Protein AF-A0AAW4NAE8-F1 (afdb_monomer_lite)

Foldseek 3Di:
DCCVPPNPDPVNVVVVVVVVVVVVVVVVVVVVVPPPDDPDDDDDDPPPPVPPFQKDAFDWDADPVRDIDTDHIDGPVVVVVVVVVVVVVVPDDDD

Sequence (95 aa):
NWMCEKGYSVLRAKKEIRQAQEAARREKAEASASSTGMMFVPMEPPTIDLPMEDLLYGINITFPNGTLVSVKKGCAKSVMALMKLYEKEDAVCLD

Secondary structure (DSSP, 8-state):
-HHHHT---HHHHHHHHHHHHHHHHHHHHHHHHS-TT-SS--PPPP--------EEEEEEEE-TTS-EEEEEEEEHHHHHHHHHHHHTGGG----

Radius of gyration: 24.75 Å; chains: 1; bounding box: 59×42×60 Å

Structure (mmCIF, N/CA/C/O backbone):
data_AF-A0AAW4NAE8-F1
#
_entry.id   AF-A0AAW4NAE8-F1
#
loop_
_atom_site.group_PDB
_atom_site.id
_atom_site.type_symbol
_atom_site.label_atom_id
_atom_site.label_alt_id
_atom_site.label_comp_id
_atom_site.label_asym_id
_atom_site.label_entity_id
_atom_site.label_seq_id
_atom_site.pdbx_PDB_ins_code
_atom_site.Cartn_x
_atom_site.Cartn_y
_atom_site.Cartn_z
_atom_site.occupancy
_atom_site.B_iso_or_equiv
_atom_site.auth_seq_id
_atom_site.auth_comp_id
_atom_site.auth_asym_id
_atom_site.auth_atom_id
_atom_site.pdbx_PDB_model_num
ATOM 1 N N . ASN A 1 1 ? -1.606 -33.191 -14.491 1.00 57.84 1 ASN A N 1
ATOM 2 C CA . ASN A 1 1 ? -1.449 -32.432 -13.221 1.00 57.84 1 ASN A CA 1
ATOM 3 C C . ASN A 1 1 ? -1.437 -30.954 -13.593 1.00 57.84 1 ASN A C 1
ATOM 5 O O . ASN A 1 1 ? -0.399 -30.442 -13.986 1.00 57.84 1 ASN A O 1
ATOM 9 N N . TRP A 1 2 ? -2.597 -30.287 -13.579 1.00 63.34 2 TRP A N 1
ATOM 10 C CA . TRP A 1 2 ? -2.799 -29.016 -14.296 1.00 63.34 2 TRP A CA 1
ATOM 11 C C . TRP A 1 2 ? -1.873 -27.878 -13.835 1.00 63.34 2 TRP A C 1
ATOM 13 O O . TRP A 1 2 ? -1.361 -27.139 -14.668 1.00 63.34 2 TRP A O 1
ATOM 23 N N . MET A 1 3 ? -1.553 -27.779 -12.540 1.00 58.88 3 MET A N 1
ATOM 24 C CA . MET A 1 3 ? -0.608 -26.767 -12.045 1.00 58.88 3 MET A CA 1
ATOM 25 C C . MET A 1 3 ? 0.833 -26.993 -12.520 1.00 58.88 3 MET A C 1
ATOM 27 O O . MET A 1 3 ? 1.552 -26.025 -12.731 1.00 58.88 3 MET A O 1
ATOM 31 N N . CYS A 1 4 ? 1.263 -28.239 -12.726 1.00 58.31 4 CYS A N 1
ATOM 32 C CA . CYS A 1 4 ? 2.599 -28.523 -13.261 1.00 58.31 4 CYS A CA 1
ATOM 33 C C . CYS A 1 4 ? 2.698 -28.297 -14.780 1.00 58.31 4 CYS A C 1
ATOM 35 O O . CYS A 1 4 ? 3.787 -28.019 -15.284 1.00 58.31 4 CYS A O 1
ATOM 37 N N . GLU A 1 5 ? 1.567 -28.417 -15.477 1.00 61.06 5 GLU A N 1
ATOM 38 C CA . GLU A 1 5 ? 1.455 -28.574 -16.936 1.00 61.06 5 GLU A CA 1
ATOM 39 C C . GLU A 1 5 ? 0.913 -27.311 -17.634 1.00 61.06 5 GLU A C 1
ATOM 41 O O . GLU A 1 5 ? 1.204 -27.064 -18.803 1.00 61.06 5 GLU A O 1
ATOM 46 N N . LYS A 1 6 ? 0.135 -26.497 -16.908 1.00 65.62 6 LYS A N 1
ATOM 47 C CA . LYS A 1 6 ? -0.517 -25.256 -17.367 1.00 65.62 6 LYS A CA 1
ATOM 48 C C . LYS A 1 6 ? -0.435 -24.098 -16.363 1.00 65.62 6 LYS A C 1
ATOM 50 O O . LYS A 1 6 ? -0.679 -22.960 -16.746 1.00 65.62 6 LYS A O 1
ATOM 55 N N . GLY A 1 7 ? -0.097 -24.359 -15.099 1.00 65.69 7 GLY A N 1
ATOM 56 C CA . GLY A 1 7 ? 0.041 -23.324 -14.075 1.00 65.69 7 GLY A CA 1
ATOM 57 C C . GLY A 1 7 ? 1.435 -22.696 -14.063 1.00 65.69 7 GLY A C 1
ATOM 58 O O . GLY A 1 7 ? 2.443 -23.389 -13.912 1.00 65.69 7 GLY A O 1
ATOM 59 N N . TYR A 1 8 ? 1.510 -21.367 -14.144 1.00 67.19 8 TYR A N 1
ATOM 60 C CA . TYR A 1 8 ? 2.722 -20.650 -13.752 1.00 67.19 8 TYR A CA 1
ATOM 61 C C . TYR A 1 8 ? 2.867 -20.743 -12.231 1.00 67.19 8 TYR A C 1
ATOM 63 O O . TYR A 1 8 ? 2.233 -20.010 -11.476 1.00 67.19 8 TYR A O 1
ATOM 71 N N . SER A 1 9 ? 3.683 -21.688 -11.760 1.00 78.25 9 SER A N 1
ATOM 72 C CA . SER A 1 9 ? 4.050 -21.749 -10.345 1.00 78.25 9 SER A CA 1
ATOM 73 C C . SER A 1 9 ? 4.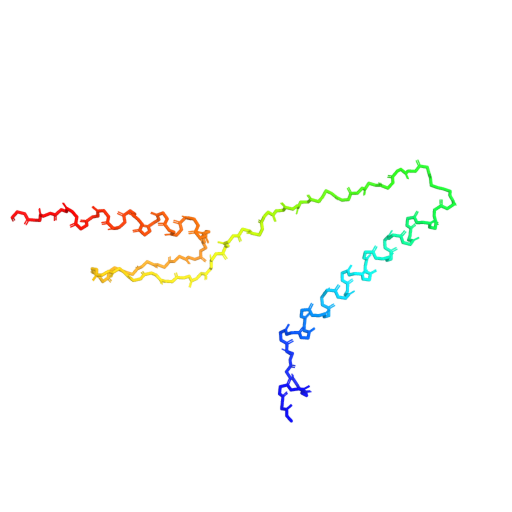806 -20.477 -9.967 1.00 78.25 9 SER A C 1
ATOM 75 O O . SER A 1 9 ? 5.791 -20.128 -10.620 1.00 78.25 9 SER A O 1
ATOM 77 N N . VAL A 1 10 ? 4.396 -19.820 -8.878 1.00 79.44 10 VAL A N 1
ATOM 78 C CA . VAL A 1 10 ? 5.079 -18.638 -8.318 1.00 79.44 10 VAL A CA 1
ATOM 79 C C . VAL A 1 10 ? 6.573 -18.906 -8.119 1.00 79.44 10 VAL A C 1
ATOM 81 O O . VAL A 1 10 ? 7.403 -18.040 -8.381 1.00 79.44 10 VAL A O 1
ATOM 84 N N . LEU A 1 11 ? 6.929 -20.126 -7.705 1.00 81.12 11 LEU A N 1
ATOM 85 C CA . LEU A 1 11 ? 8.319 -20.537 -7.529 1.00 81.12 11 LEU A CA 1
ATOM 86 C C . LEU A 1 11 ? 9.086 -20.539 -8.859 1.00 81.12 11 LEU A C 1
ATOM 88 O O . LEU A 1 11 ? 10.226 -20.079 -8.913 1.00 81.12 11 LEU A O 1
ATOM 92 N N . ARG A 1 12 ? 8.458 -21.033 -9.933 1.00 81.12 12 ARG A N 1
ATOM 93 C CA . ARG A 1 12 ? 9.057 -21.087 -11.272 1.00 81.12 12 ARG A CA 1
ATOM 94 C C . ARG A 1 12 ? 9.204 -19.679 -11.856 1.00 81.12 12 ARG A C 1
ATOM 96 O O . ARG A 1 12 ? 10.304 -19.328 -12.263 1.00 81.12 12 ARG A O 1
ATOM 103 N N . ALA A 1 13 ? 8.165 -18.849 -11.758 1.00 83.44 13 ALA A N 1
ATOM 104 C CA . ALA A 1 13 ? 8.208 -17.453 -12.199 1.00 83.44 13 ALA A CA 1
ATOM 105 C C . ALA A 1 13 ? 9.299 -16.647 -11.466 1.00 83.44 13 ALA A C 1
ATOM 107 O O . ALA A 1 13 ? 10.087 -15.944 -12.093 1.00 83.44 13 ALA A O 1
ATOM 108 N N . LYS A 1 14 ? 9.424 -16.806 -10.140 1.00 85.44 14 LYS A N 1
ATOM 109 C CA . LYS A 1 14 ? 10.509 -16.173 -9.367 1.00 85.44 14 LYS A CA 1
ATOM 110 C C . LYS A 1 14 ? 11.894 -16.645 -9.812 1.00 85.4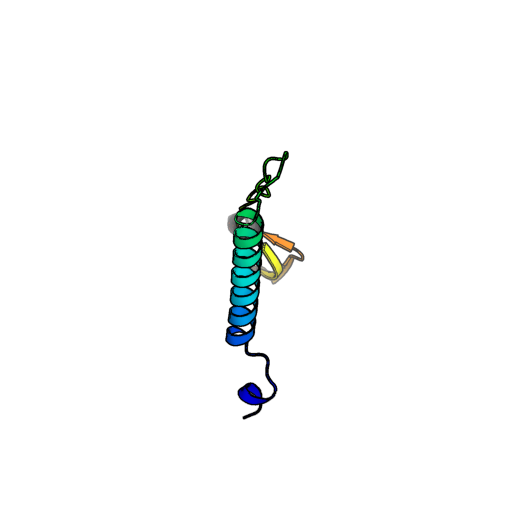4 14 LYS A C 1
ATOM 112 O O . LYS A 1 14 ? 12.823 -15.840 -9.874 1.00 85.44 14 LYS A O 1
ATOM 117 N N . LYS A 1 15 ? 12.042 -17.937 -10.118 1.00 86.25 15 LYS A N 1
ATOM 118 C CA . LYS A 1 15 ? 13.306 -18.503 -10.603 1.00 86.25 15 LYS A CA 1
ATOM 119 C C . LYS A 1 15 ? 13.682 -17.948 -11.979 1.00 86.25 15 LYS A C 1
ATOM 121 O O . LYS A 1 15 ? 14.838 -17.588 -12.172 1.00 86.25 15 LYS A O 1
ATOM 126 N N . GLU A 1 16 ? 12.719 -17.837 -12.890 1.00 86.81 16 GLU A N 1
ATOM 127 C CA . GLU A 1 16 ? 12.912 -17.281 -14.236 1.00 86.81 16 GLU A CA 1
ATOM 128 C C . GLU A 1 16 ? 13.320 -15.803 -14.187 1.00 86.81 16 GLU A C 1
ATOM 130 O O . GLU A 1 16 ? 14.300 -15.421 -14.823 1.00 86.81 16 GLU A O 1
ATOM 135 N N . ILE A 1 17 ? 12.655 -14.990 -13.357 1.00 90.38 17 ILE A N 1
ATOM 136 C CA . ILE A 1 17 ? 13.012 -13.574 -13.162 1.00 90.38 17 ILE A CA 1
ATOM 137 C C . ILE A 1 17 ? 14.447 -13.442 -12.643 1.00 90.38 17 ILE A C 1
ATOM 139 O O . ILE A 1 17 ? 15.232 -12.658 -13.178 1.00 90.38 17 ILE A O 1
ATOM 143 N N . ARG A 1 18 ? 14.818 -14.237 -11.630 1.00 91.94 18 ARG A N 1
ATOM 144 C CA . ARG A 1 18 ? 16.177 -14.217 -11.076 1.00 91.94 18 ARG A CA 1
ATOM 145 C C . ARG A 1 18 ? 17.222 -14.607 -12.125 1.00 91.94 18 ARG A C 1
ATOM 147 O O . ARG A 1 18 ? 18.256 -13.953 -12.215 1.00 91.94 18 ARG A O 1
ATOM 154 N N . GLN A 1 19 ? 16.950 -15.640 -12.923 1.00 90.38 19 GLN A N 1
ATOM 155 C CA . GLN A 1 19 ? 17.857 -16.074 -13.988 1.00 90.38 19 GLN A CA 1
ATOM 156 C C . GLN A 1 19 ? 18.011 -15.015 -15.082 1.00 90.38 19 GLN A C 1
ATOM 158 O O . GLN A 1 19 ? 19.134 -14.753 -15.505 1.00 90.38 19 GLN A O 1
ATOM 163 N N . ALA A 1 20 ? 16.920 -14.369 -15.498 1.00 87.56 20 ALA A N 1
ATOM 164 C CA . ALA A 1 20 ? 16.965 -13.286 -16.477 1.00 87.56 20 ALA A CA 1
ATOM 165 C C . ALA A 1 20 ? 17.779 -12.084 -15.964 1.00 87.56 20 ALA A C 1
ATOM 167 O O . ALA A 1 20 ? 18.586 -11.524 -16.704 1.00 87.56 20 ALA A O 1
ATOM 168 N N . GLN A 1 21 ? 17.634 -11.726 -14.684 1.00 86.25 21 GLN A N 1
ATOM 169 C CA . GLN A 1 21 ? 18.433 -10.662 -14.067 1.00 86.25 21 GLN A CA 1
ATOM 170 C C . GLN A 1 21 ? 19.920 -11.024 -13.954 1.00 86.25 21 GLN A C 1
ATOM 172 O O . GLN A 1 21 ? 20.776 -10.190 -14.248 1.00 86.25 21 GLN A O 1
ATOM 177 N N . GLU A 1 22 ? 20.252 -12.256 -13.559 1.00 83.81 22 GLU A N 1
ATOM 178 C CA . GLU A 1 22 ? 21.644 -12.723 -13.512 1.00 83.81 22 GLU A CA 1
ATOM 179 C C . GLU A 1 22 ? 22.280 -12.770 -14.909 1.00 83.81 22 GLU A C 1
ATOM 181 O O . GLU A 1 22 ? 23.446 -12.394 -15.047 1.00 83.81 22 GLU A O 1
ATOM 186 N N . ALA A 1 23 ? 21.526 -13.176 -15.936 1.00 83.00 23 ALA A N 1
ATOM 187 C CA . ALA A 1 23 ? 21.978 -13.171 -17.325 1.00 83.00 23 ALA A CA 1
ATOM 188 C C . ALA A 1 23 ? 22.233 -11.745 -17.835 1.00 83.00 23 ALA A C 1
ATOM 190 O O . ALA A 1 23 ? 23.327 -11.471 -18.319 1.00 83.00 23 ALA A O 1
ATOM 191 N N . ALA A 1 24 ? 21.295 -10.816 -17.622 1.00 81.06 24 ALA A N 1
ATOM 192 C CA . ALA A 1 24 ? 21.464 -9.410 -17.994 1.00 81.06 24 ALA A CA 1
ATOM 193 C C . ALA A 1 24 ? 22.650 -8.752 -17.264 1.00 81.06 24 ALA A C 1
ATOM 195 O O . ALA A 1 24 ? 23.399 -7.964 -17.844 1.00 81.06 24 ALA A O 1
ATOM 196 N N . ARG A 1 25 ? 22.873 -9.102 -15.988 1.00 77.94 25 ARG A N 1
ATOM 197 C CA . ARG A 1 25 ? 24.040 -8.637 -15.223 1.00 77.94 25 ARG A CA 1
ATOM 198 C C . ARG A 1 25 ? 25.347 -9.186 -15.794 1.00 77.94 25 ARG A C 1
ATOM 200 O O . ARG A 1 25 ? 26.337 -8.458 -15.831 1.00 77.94 25 ARG A O 1
ATOM 207 N N . ARG A 1 26 ? 25.362 -10.455 -16.215 1.00 75.38 26 ARG A N 1
ATOM 208 C CA . ARG A 1 26 ? 26.541 -11.096 -16.812 1.00 75.38 26 ARG A CA 1
ATOM 209 C C . ARG A 1 26 ? 26.859 -10.508 -18.185 1.00 75.38 26 ARG A C 1
ATOM 211 O O . ARG A 1 26 ? 28.000 -10.125 -18.396 1.00 75.38 26 ARG A O 1
ATOM 218 N N . GLU A 1 27 ? 25.862 -10.339 -19.049 1.00 73.00 27 GLU A N 1
ATOM 219 C CA . GLU A 1 27 ? 26.017 -9.709 -20.367 1.00 73.00 27 GLU A CA 1
ATOM 220 C C . GLU A 1 27 ? 26.563 -8.278 -20.242 1.00 73.00 27 GLU A C 1
ATOM 222 O O . GLU A 1 27 ? 27.497 -7.895 -20.942 1.00 73.00 27 GLU A O 1
ATOM 227 N N . LYS A 1 28 ? 26.069 -7.504 -19.267 1.00 69.44 28 LYS A N 1
ATOM 228 C CA . LYS A 1 28 ? 26.590 -6.163 -18.973 1.00 69.44 28 LYS A CA 1
ATOM 229 C C . LYS A 1 28 ? 28.048 -6.182 -18.485 1.00 69.44 28 LYS A C 1
ATOM 231 O O . LYS A 1 28 ? 28.819 -5.283 -18.825 1.00 69.44 28 LYS A O 1
ATOM 236 N N . ALA A 1 29 ? 28.435 -7.189 -17.702 1.00 65.50 29 ALA A N 1
ATOM 237 C CA . ALA A 1 29 ? 29.812 -7.361 -17.239 1.00 65.50 29 ALA A CA 1
ATOM 238 C C . ALA A 1 29 ? 30.748 -7.801 -18.381 1.00 65.50 29 ALA A C 1
ATOM 240 O O . ALA A 1 29 ? 31.863 -7.298 -18.486 1.00 65.50 29 ALA A O 1
ATOM 241 N N . GLU A 1 30 ? 30.281 -8.676 -19.274 1.00 64.81 30 GLU A N 1
ATOM 242 C CA . GLU A 1 30 ? 31.015 -9.135 -20.461 1.00 64.81 30 GLU A CA 1
ATOM 243 C C . GLU A 1 30 ? 31.181 -8.014 -21.500 1.00 64.81 30 GLU A C 1
ATOM 245 O O . GLU A 1 30 ? 32.283 -7.815 -22.014 1.00 64.81 30 GLU A O 1
ATOM 250 N N . ALA A 1 31 ? 30.146 -7.199 -21.728 1.00 61.28 31 ALA A N 1
ATOM 251 C CA . ALA A 1 31 ? 30.228 -5.996 -22.559 1.00 61.28 31 ALA A CA 1
ATOM 252 C C . ALA A 1 31 ? 31.212 -4.955 -21.991 1.00 61.28 31 ALA A C 1
ATOM 254 O O . ALA A 1 31 ? 31.903 -4.275 -22.747 1.00 61.28 31 ALA A O 1
ATOM 255 N N . SER A 1 32 ? 31.320 -4.865 -20.661 1.00 58.19 32 SER A N 1
ATOM 256 C CA . SER A 1 32 ? 32.308 -4.009 -19.986 1.00 58.19 32 SER A CA 1
ATOM 257 C C . SER A 1 32 ? 33.740 -4.557 -20.099 1.00 58.19 32 SER A C 1
ATOM 259 O O . SER A 1 32 ? 34.689 -3.780 -20.153 1.00 58.19 32 SER A O 1
ATOM 261 N N . ALA A 1 33 ? 33.909 -5.884 -20.162 1.00 58.41 33 ALA A N 1
ATOM 262 C CA . ALA A 1 33 ? 35.210 -6.543 -20.297 1.00 58.41 33 ALA A CA 1
ATOM 263 C C . ALA A 1 33 ? 35.730 -6.566 -21.748 1.00 58.41 33 ALA A C 1
ATOM 265 O O . ALA A 1 33 ? 36.938 -6.499 -21.970 1.00 58.41 33 ALA A O 1
ATOM 266 N N . SER A 1 34 ? 34.835 -6.596 -22.742 1.00 58.41 34 SER A N 1
ATOM 267 C CA . SER A 1 34 ? 35.152 -6.546 -24.180 1.00 58.41 34 SER A CA 1
ATOM 268 C C . SER A 1 34 ? 35.368 -5.113 -24.703 1.00 58.41 34 SER A C 1
ATOM 270 O O . SER A 1 34 ? 35.074 -4.798 -25.856 1.00 58.41 34 SER A O 1
ATOM 272 N N . SER A 1 35 ? 35.866 -4.212 -23.859 1.00 56.31 35 SER A N 1
ATOM 273 C CA . SER A 1 35 ? 36.122 -2.812 -24.196 1.00 56.31 35 SER A CA 1
ATOM 274 C C . SER A 1 35 ? 37.608 -2.598 -24.521 1.00 56.31 35 SER A C 1
ATOM 276 O O . SER A 1 35 ? 38.338 -1.900 -23.812 1.00 56.31 35 SER A O 1
ATOM 278 N N . THR A 1 36 ? 38.089 -3.178 -25.620 1.00 57.94 36 THR A N 1
ATOM 279 C CA . THR A 1 36 ? 39.339 -2.720 -26.244 1.00 57.94 36 THR A CA 1
ATOM 280 C C . THR A 1 36 ? 39.020 -1.478 -27.080 1.00 57.94 36 THR A C 1
ATOM 282 O O . THR A 1 36 ? 38.717 -1.590 -28.262 1.00 57.94 36 THR A O 1
ATOM 285 N N . GLY A 1 37 ? 39.038 -0.295 -26.446 1.00 65.75 37 GLY A N 1
ATOM 286 C CA . GLY A 1 37 ? 38.972 0.998 -27.150 1.00 65.75 37 GLY A CA 1
ATOM 287 C C . GLY A 1 37 ? 37.931 2.030 -26.686 1.00 65.75 37 GLY A C 1
ATOM 288 O O . GLY A 1 37 ? 37.466 2.800 -27.520 1.00 65.75 37 GLY A O 1
ATOM 289 N N . MET A 1 38 ? 37.543 2.096 -25.408 1.00 59.41 38 MET A N 1
ATOM 290 C CA . MET A 1 38 ? 36.550 3.087 -24.951 1.00 59.41 38 MET A CA 1
ATOM 291 C C . MET A 1 38 ? 37.204 4.329 -24.322 1.00 59.41 38 MET A C 1
ATOM 293 O O . MET A 1 38 ? 37.951 4.226 -23.354 1.00 59.41 38 MET A O 1
ATOM 297 N N . MET A 1 39 ? 36.871 5.516 -24.850 1.00 67.12 39 MET A N 1
ATOM 298 C CA . MET A 1 39 ? 37.218 6.839 -24.287 1.00 67.12 39 MET A CA 1
ATOM 299 C C . MET A 1 39 ? 36.237 7.318 -23.198 1.00 67.12 39 MET A C 1
ATOM 301 O O . MET A 1 39 ? 36.324 8.455 -22.741 1.00 67.12 39 MET A O 1
ATOM 305 N N . PHE A 1 40 ? 35.288 6.474 -22.787 1.00 64.69 40 PHE A N 1
ATOM 306 C CA . PHE A 1 40 ? 34.241 6.822 -21.829 1.00 64.69 40 PHE A CA 1
ATOM 307 C C . PHE A 1 40 ? 34.228 5.833 -20.667 1.00 64.69 40 PHE A C 1
ATOM 309 O O . PHE A 1 40 ? 34.270 4.621 -20.872 1.00 64.69 40 PHE A O 1
ATOM 316 N N . VAL A 1 41 ? 34.155 6.364 -19.446 1.00 68.88 41 VAL A N 1
ATOM 317 C CA . VAL A 1 41 ? 34.045 5.574 -18.216 1.00 68.88 41 VAL A CA 1
ATOM 318 C C . VAL A 1 41 ? 32.634 4.976 -18.137 1.00 68.88 41 VAL A C 1
ATOM 320 O O . VAL A 1 41 ? 31.664 5.738 -18.192 1.00 68.88 41 VAL A O 1
ATOM 323 N N . PRO A 1 42 ? 32.479 3.644 -17.998 1.00 65.06 42 PRO A N 1
ATOM 324 C CA . PRO A 1 42 ? 31.183 3.029 -17.740 1.00 65.06 42 PRO A CA 1
ATOM 325 C C . PRO A 1 42 ? 30.611 3.566 -16.424 1.00 65.06 42 PRO A C 1
ATOM 327 O O . PRO A 1 42 ? 31.186 3.360 -15.359 1.00 65.06 42 PRO A O 1
ATOM 330 N N . MET A 1 43 ? 29.487 4.278 -16.491 1.00 72.56 43 MET A N 1
ATOM 331 C CA . MET A 1 43 ? 28.799 4.772 -15.302 1.00 72.56 43 MET A CA 1
ATOM 332 C C . MET A 1 43 ? 27.941 3.646 -14.720 1.00 72.56 43 MET A C 1
ATOM 334 O O . MET A 1 43 ? 27.049 3.116 -15.392 1.00 72.56 43 MET A O 1
ATOM 338 N N . GLU A 1 44 ? 28.200 3.265 -13.472 1.00 67.31 44 GLU A N 1
ATOM 339 C CA . GLU A 1 44 ? 27.306 2.363 -12.756 1.00 67.31 44 GLU A CA 1
ATOM 340 C C . GLU A 1 44 ? 25.953 3.054 -12.548 1.00 67.31 44 GLU A C 1
ATOM 342 O O . GLU A 1 44 ? 25.906 4.207 -12.110 1.00 67.31 44 GLU A O 1
ATOM 347 N N . PRO A 1 45 ? 24.834 2.392 -12.901 1.00 66.56 45 PRO A N 1
ATOM 348 C CA . PRO A 1 45 ? 23.522 2.931 -12.607 1.00 66.56 45 PRO A CA 1
ATOM 349 C C . PRO A 1 45 ? 23.431 3.094 -11.091 1.00 66.56 45 PRO A C 1
ATOM 351 O O . PRO A 1 45 ? 23.874 2.190 -10.375 1.00 66.56 45 PRO A O 1
ATOM 354 N N . PRO A 1 46 ? 22.877 4.211 -10.594 1.00 63.25 46 PRO A N 1
ATOM 355 C CA . PRO A 1 46 ? 22.726 4.403 -9.166 1.00 63.25 46 PRO A CA 1
ATOM 356 C C . PRO A 1 46 ? 21.975 3.194 -8.612 1.00 63.25 46 PRO A C 1
ATOM 358 O O . PRO A 1 46 ? 20.855 2.897 -9.039 1.00 63.25 46 PRO A O 1
ATOM 361 N N . THR A 1 47 ? 22.615 2.467 -7.697 1.00 57.88 47 THR A N 1
ATOM 362 C CA . THR A 1 47 ? 21.959 1.464 -6.867 1.00 57.88 47 THR A CA 1
ATOM 363 C C . THR A 1 47 ? 21.014 2.224 -5.964 1.00 57.88 47 THR A C 1
ATOM 365 O O . THR A 1 47 ? 21.343 2.615 -4.845 1.00 57.88 47 THR A O 1
ATOM 368 N N . ILE A 1 48 ? 19.834 2.510 -6.495 1.00 59.47 48 ILE A N 1
ATOM 369 C CA . ILE A 1 48 ? 18.701 2.899 -5.690 1.00 59.47 48 ILE A CA 1
ATOM 370 C C . ILE A 1 48 ? 18.268 1.601 -5.003 1.00 59.47 48 ILE A C 1
ATOM 372 O O . ILE A 1 48 ? 17.331 0.930 -5.435 1.00 59.47 48 ILE A O 1
ATOM 376 N N . ASP A 1 49 ? 18.993 1.231 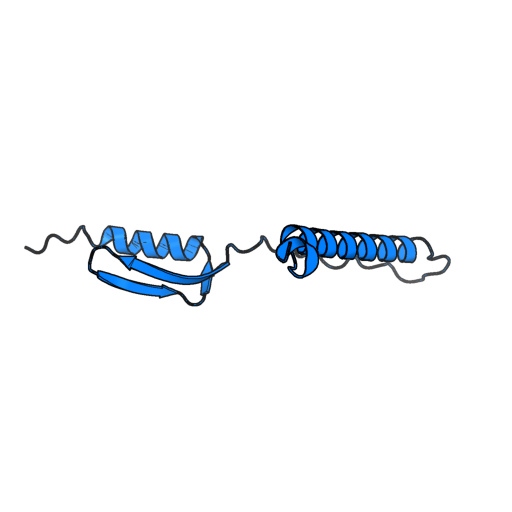-3.946 1.00 56.75 49 ASP A N 1
ATOM 377 C CA . ASP A 1 49 ? 18.484 0.367 -2.887 1.00 56.75 49 ASP A CA 1
ATOM 378 C C . ASP A 1 49 ? 17.395 1.176 -2.179 1.00 56.75 49 ASP A C 1
ATOM 380 O O . ASP A 1 49 ? 17.560 1.673 -1.065 1.00 56.75 49 ASP A O 1
ATOM 384 N N . LEU A 1 50 ? 16.274 1.392 -2.873 1.00 55.12 50 LEU A N 1
ATOM 385 C CA . LEU A 1 50 ? 15.054 1.767 -2.191 1.00 55.12 50 LEU A CA 1
ATOM 386 C C . LEU A 1 50 ? 14.783 0.591 -1.256 1.00 55.12 50 LEU A C 1
ATOM 388 O O . LEU A 1 50 ? 14.610 -0.529 -1.754 1.00 55.12 50 LEU A O 1
ATOM 392 N N . PRO A 1 51 ? 14.789 0.797 0.075 1.00 61.31 51 PRO A N 1
ATOM 393 C CA . PRO A 1 51 ? 14.306 -0.241 0.964 1.00 61.31 51 PRO A CA 1
ATOM 394 C C . PRO A 1 51 ? 12.930 -0.608 0.429 1.00 61.31 51 PRO A C 1
ATOM 396 O O . PRO A 1 51 ? 12.152 0.296 0.127 1.00 61.31 51 PRO A O 1
ATOM 399 N N . MET A 1 52 ? 12.675 -1.900 0.212 1.00 62.16 52 MET A N 1
ATOM 400 C CA . MET A 1 52 ? 11.356 -2.375 -0.188 1.00 62.16 52 MET A CA 1
ATOM 401 C C . MET A 1 52 ? 10.367 -1.743 0.792 1.00 62.16 52 MET A C 1
ATOM 403 O O . MET A 1 52 ? 10.334 -2.109 1.964 1.00 62.16 52 MET A O 1
ATOM 407 N N . GLU A 1 53 ? 9.673 -0.689 0.366 1.00 69.31 53 GLU A N 1
ATOM 408 C CA . GLU A 1 53 ? 8.747 -0.002 1.245 1.00 69.31 53 GLU A CA 1
ATOM 409 C C . GLU A 1 53 ? 7.660 -1.031 1.539 1.00 69.31 53 GLU A C 1
ATOM 411 O O . GLU A 1 53 ? 7.111 -1.604 0.597 1.00 69.31 53 GLU A O 1
ATOM 416 N N . ASP A 1 54 ? 7.401 -1.313 2.822 1.00 84.44 54 ASP A N 1
ATOM 417 C CA . ASP A 1 54 ? 6.372 -2.260 3.276 1.00 84.44 54 ASP A CA 1
ATOM 418 C C . ASP A 1 54 ? 4.980 -1.725 2.922 1.00 84.44 54 ASP A C 1
ATOM 420 O O . ASP A 1 54 ? 4.222 -1.256 3.776 1.00 84.44 54 ASP A O 1
ATOM 424 N N . LEU A 1 55 ? 4.683 -1.696 1.631 1.00 91.38 55 LEU A N 1
ATOM 425 C CA . LEU A 1 55 ? 3.588 -0.974 1.028 1.00 91.38 55 LEU A CA 1
ATOM 426 C C . LEU A 1 55 ? 2.402 -1.922 0.903 1.00 91.38 55 LEU A C 1
ATOM 428 O O . LEU A 1 55 ? 2.438 -2.931 0.201 1.00 91.38 55 LEU A O 1
ATOM 432 N N . LEU A 1 56 ? 1.346 -1.581 1.618 1.00 91.81 56 LEU A N 1
ATOM 433 C CA . LEU A 1 56 ? 0.095 -2.307 1.696 1.00 91.81 56 LEU A CA 1
ATOM 434 C C . LEU A 1 56 ? -0.924 -1.634 0.777 1.00 91.81 56 LEU A C 1
ATOM 436 O O . LEU A 1 56 ? -0.983 -0.404 0.681 1.00 91.81 56 LEU A O 1
ATOM 440 N N . TYR A 1 57 ? -1.747 -2.448 0.121 1.00 94.81 57 TYR A N 1
ATOM 441 C CA . TYR A 1 57 ? -2.758 -1.996 -0.828 1.00 94.81 57 TYR A CA 1
ATOM 442 C C . TYR A 1 57 ? -4.096 -2.667 -0.545 1.00 94.81 57 TYR A C 1
ATOM 444 O O . TYR A 1 57 ? -4.149 -3.879 -0.352 1.00 94.81 57 TYR A O 1
ATOM 452 N N . GLY A 1 58 ? -5.170 -1.876 -0.556 1.00 95.19 58 GLY A N 1
ATOM 453 C CA . GLY A 1 58 ? -6.542 -2.375 -0.438 1.00 95.19 58 GLY A CA 1
ATOM 454 C C . GLY A 1 58 ? -6.838 -3.134 0.859 1.00 95.19 58 GLY A C 1
ATOM 455 O O . GLY A 1 58 ? -7.590 -4.105 0.830 1.00 95.19 58 GLY A O 1
ATOM 456 N N . ILE A 1 59 ? -6.245 -2.726 1.983 1.00 95.19 59 ILE A N 1
ATOM 457 C CA . ILE A 1 59 ? -6.511 -3.359 3.281 1.00 95.19 59 ILE A CA 1
ATOM 458 C C . ILE A 1 59 ? -7.763 -2.756 3.921 1.00 95.19 59 ILE A C 1
ATOM 460 O O . ILE A 1 59 ? -8.045 -1.568 3.762 1.00 95.19 59 ILE A O 1
ATOM 464 N N . ASN A 1 60 ? -8.488 -3.566 4.687 1.00 94.94 60 ASN A N 1
ATOM 465 C CA . ASN A 1 60 ? -9.625 -3.118 5.483 1.00 94.94 60 ASN A CA 1
ATOM 466 C C . ASN A 1 60 ? -9.362 -3.433 6.956 1.00 94.94 60 ASN A C 1
ATOM 468 O O . ASN A 1 60 ? -8.989 -4.557 7.291 1.00 94.94 60 ASN A O 1
ATOM 472 N N . ILE A 1 61 ? -9.550 -2.441 7.819 1.00 92.94 61 ILE A N 1
ATOM 473 C CA . ILE A 1 61 ? -9.331 -2.521 9.264 1.00 92.94 61 ILE A CA 1
ATOM 474 C C . ILE A 1 61 ? -10.691 -2.343 9.928 1.00 92.94 61 ILE A C 1
ATOM 476 O O . ILE A 1 61 ? -11.353 -1.333 9.704 1.00 92.94 61 ILE A O 1
ATOM 480 N N . THR A 1 62 ? -11.118 -3.332 10.709 1.00 92.62 62 THR A N 1
ATOM 481 C CA . THR A 1 62 ? -12.365 -3.261 11.483 1.00 92.62 62 THR A CA 1
ATOM 482 C C . THR A 1 62 ? -12.010 -3.041 12.944 1.00 92.62 62 THR A C 1
ATOM 484 O O . THR A 1 62 ? -11.295 -3.856 13.526 1.00 92.62 62 THR A O 1
ATOM 487 N N . PHE A 1 63 ? -12.480 -1.940 13.519 1.00 88.62 63 PHE A N 1
ATOM 488 C CA . PHE A 1 63 ? -12.275 -1.608 14.925 1.00 88.62 63 PHE A CA 1
ATOM 489 C C . PHE A 1 63 ? -13.375 -2.229 15.806 1.00 88.62 63 PHE A C 1
ATOM 491 O O . PHE A 1 63 ? -14.478 -2.480 15.311 1.00 88.62 63 PHE A O 1
ATOM 498 N N . PRO A 1 64 ? -13.116 -2.467 17.108 1.00 86.75 64 PRO A N 1
ATOM 499 C CA . PRO A 1 64 ? -14.083 -3.085 18.025 1.00 86.75 64 PRO A CA 1
ATOM 500 C C . PRO A 1 64 ? -15.427 -2.352 18.123 1.00 86.75 64 PRO A C 1
ATOM 502 O O . PRO A 1 64 ? -16.464 -2.985 18.288 1.00 86.75 64 PRO A O 1
ATOM 505 N N . ASN A 1 65 ? -15.424 -1.028 17.951 1.00 85.75 65 ASN A N 1
ATOM 506 C CA . ASN A 1 65 ? -16.627 -0.190 17.925 1.00 85.75 65 ASN A CA 1
ATOM 507 C C . ASN A 1 65 ? -17.463 -0.330 16.632 1.00 85.75 65 ASN A C 1
ATOM 509 O O . ASN A 1 65 ? -18.429 0.404 16.438 1.00 85.75 65 ASN A O 1
ATOM 513 N N . GLY A 1 66 ? -17.084 -1.235 15.725 1.00 87.06 66 GLY A N 1
ATOM 514 C CA . GLY A 1 66 ? -17.753 -1.461 14.444 1.00 87.06 66 GLY A CA 1
ATOM 515 C C . GLY A 1 66 ? -17.305 -0.526 13.317 1.00 87.06 66 GLY A C 1
ATOM 516 O O . GLY A 1 66 ? -17.769 -0.682 12.187 1.00 87.06 66 GLY A O 1
ATOM 517 N N . THR A 1 67 ? -16.390 0.415 13.572 1.00 89.06 67 THR A N 1
ATOM 518 C CA . THR A 1 67 ? -15.849 1.302 12.531 1.00 89.06 67 THR A CA 1
ATOM 519 C C . THR A 1 67 ? -15.007 0.503 11.541 1.00 89.06 67 THR A C 1
ATOM 521 O O . THR A 1 67 ? -14.086 -0.217 11.929 1.00 89.06 67 THR A O 1
ATOM 524 N N . LEU A 1 68 ? -15.282 0.671 10.248 1.00 92.69 68 LEU A N 1
ATOM 525 C CA . LEU A 1 68 ? -14.516 0.067 9.162 1.00 92.69 68 LEU A CA 1
ATOM 526 C C . LEU A 1 68 ? -13.693 1.135 8.438 1.00 92.69 68 LEU A C 1
ATOM 528 O O . LEU A 1 68 ? -14.247 2.087 7.888 1.00 92.69 68 LEU A O 1
ATOM 532 N N . VAL A 1 69 ? -12.377 0.948 8.376 1.00 92.81 69 VAL A N 1
ATOM 533 C CA . VAL A 1 69 ? -11.456 1.828 7.648 1.00 92.81 69 VAL A CA 1
ATOM 534 C C . VAL A 1 69 ? -10.837 1.080 6.475 1.00 92.81 69 VAL A C 1
ATOM 536 O O . VAL A 1 69 ? -10.175 0.059 6.653 1.00 92.81 69 VAL A O 1
ATOM 539 N N . SER A 1 70 ? -11.026 1.613 5.266 1.00 95.69 70 SER A N 1
ATOM 540 C CA . SER A 1 70 ? -10.441 1.071 4.038 1.00 95.69 70 SER A CA 1
ATOM 541 C C . SER A 1 70 ? -9.224 1.889 3.613 1.00 95.69 70 SER A C 1
ATOM 543 O O . SER A 1 70 ? -9.328 3.080 3.310 1.00 95.69 70 SER A O 1
ATOM 545 N N . VAL A 1 71 ? -8.056 1.252 3.572 1.00 94.56 71 VAL A N 1
ATOM 546 C CA . VAL A 1 71 ? -6.793 1.877 3.170 1.00 94.56 71 VAL A CA 1
ATOM 547 C C . VAL A 1 71 ? -6.445 1.416 1.759 1.00 94.56 71 VAL A C 1
ATOM 549 O O . VAL A 1 71 ? -6.023 0.281 1.530 1.00 94.56 71 VAL A O 1
ATOM 552 N N . LYS A 1 72 ? -6.585 2.327 0.788 1.00 96.12 72 LYS A N 1
ATOM 553 C CA . LYS A 1 72 ? -6.224 2.059 -0.616 1.00 96.12 72 LYS A CA 1
ATOM 554 C C . LYS A 1 72 ? -4.728 1.799 -0.789 1.00 96.12 72 LYS A C 1
ATOM 556 O O . LYS A 1 72 ? -4.356 0.905 -1.543 1.00 96.12 7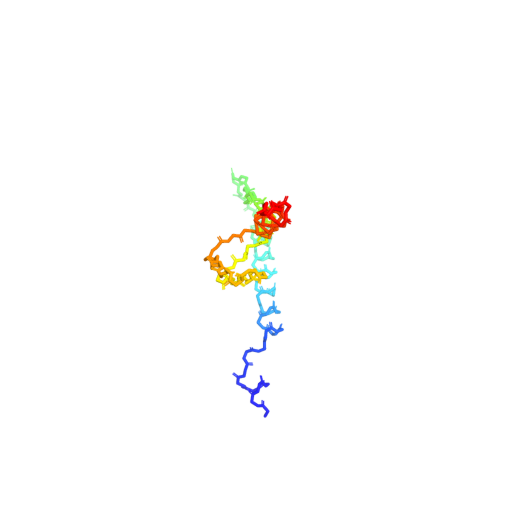2 LYS A O 1
ATOM 561 N N . LYS A 1 73 ? -3.892 2.584 -0.104 1.00 94.19 73 LYS A N 1
ATOM 562 C CA . LYS A 1 73 ? -2.429 2.510 -0.145 1.00 94.19 73 LYS A CA 1
ATOM 563 C C . LYS A 1 73 ? -1.850 3.082 1.148 1.00 94.19 73 LYS A C 1
ATOM 565 O O . LYS A 1 73 ? -2.249 4.171 1.551 1.00 94.19 73 LYS A O 1
ATOM 570 N N . GLY A 1 74 ? -0.899 2.392 1.763 1.00 91.81 74 GLY A N 1
ATOM 571 C CA . GLY A 1 74 ? -0.182 2.888 2.942 1.00 91.81 74 GLY A CA 1
ATOM 572 C C . GLY A 1 74 ? 0.972 1.968 3.313 1.00 91.81 74 GLY A C 1
ATOM 573 O O . GLY A 1 74 ? 0.983 0.815 2.903 1.00 91.81 74 GLY A O 1
ATOM 574 N N . CYS A 1 75 ? 1.959 2.452 4.064 1.00 92.62 75 CYS A N 1
ATOM 575 C CA . CYS A 1 75 ? 3.036 1.588 4.552 1.00 92.62 75 CYS A CA 1
ATOM 576 C C . CYS A 1 75 ? 2.674 0.950 5.901 1.00 92.62 75 CYS A C 1
ATOM 578 O O . CYS A 1 75 ? 1.902 1.533 6.671 1.00 92.62 75 CYS A O 1
ATOM 580 N N . ALA A 1 76 ? 3.275 -0.194 6.235 1.00 90.75 76 ALA A N 1
ATOM 581 C CA . ALA A 1 76 ? 3.046 -0.886 7.506 1.00 90.75 76 ALA A CA 1
ATOM 582 C C . ALA A 1 76 ? 3.200 0.047 8.723 1.00 90.75 76 ALA A C 1
ATOM 584 O O . ALA A 1 76 ? 2.353 0.053 9.613 1.00 90.75 76 ALA A O 1
ATOM 585 N N . LYS A 1 77 ? 4.215 0.924 8.723 1.00 92.38 77 LYS A N 1
ATOM 586 C CA . LYS A 1 77 ? 4.424 1.919 9.791 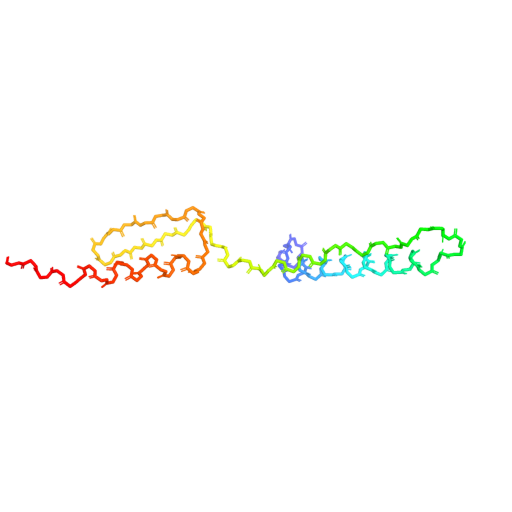1.00 92.38 77 LYS A CA 1
ATOM 587 C C . LYS A 1 77 ? 3.230 2.864 9.958 1.00 92.38 77 LYS A C 1
ATOM 589 O O . LYS A 1 77 ? 2.797 3.099 11.082 1.00 92.38 77 LYS A O 1
ATOM 594 N N . SER A 1 78 ? 2.697 3.387 8.854 1.00 91.44 78 SER A N 1
ATOM 595 C CA . SER A 1 78 ? 1.549 4.304 8.880 1.00 91.44 78 SER A CA 1
ATOM 596 C C . SER A 1 78 ? 0.268 3.617 9.356 1.00 91.44 78 SER A C 1
ATOM 598 O O . SER A 1 78 ? -0.470 4.184 10.156 1.00 91.44 78 SER A O 1
ATOM 600 N N . VAL A 1 79 ? 0.049 2.369 8.937 1.00 92.81 79 VAL A N 1
ATOM 601 C CA . VAL A 1 79 ? -1.108 1.569 9.358 1.00 92.81 79 VAL A CA 1
ATOM 602 C C . VAL A 1 79 ? -1.038 1.259 10.853 1.00 92.81 79 VAL A C 1
ATOM 604 O O . VAL A 1 79 ? -2.020 1.442 11.564 1.00 92.81 79 VAL A O 1
ATOM 607 N N . MET A 1 80 ? 0.136 0.884 11.362 1.00 91.94 80 MET A N 1
ATOM 608 C CA . MET A 1 80 ? 0.332 0.660 12.797 1.00 91.94 80 MET A CA 1
ATOM 609 C C . MET A 1 80 ? 0.147 1.941 13.619 1.00 91.94 80 MET A C 1
ATOM 611 O O . MET A 1 80 ? -0.417 1.894 14.710 1.00 91.94 80 MET A O 1
ATOM 615 N N . ALA A 1 81 ? 0.608 3.091 13.118 1.00 91.31 81 ALA A N 1
ATOM 616 C CA . ALA A 1 81 ? 0.384 4.375 13.780 1.00 91.31 81 ALA A CA 1
ATOM 617 C C . ALA A 1 81 ? -1.111 4.723 13.852 1.00 91.31 81 ALA A C 1
ATOM 619 O O . ALA A 1 81 ? -1.577 5.158 14.902 1.00 91.31 81 ALA A O 1
ATOM 620 N N . LEU A 1 82 ? -1.863 4.469 12.775 1.00 90.12 82 LEU A N 1
ATOM 621 C CA . LEU A 1 82 ? -3.318 4.624 12.752 1.00 90.12 82 LEU A CA 1
ATOM 622 C C . LEU A 1 82 ? -3.996 3.752 13.818 1.00 90.12 82 LEU A C 1
ATOM 624 O O . LEU A 1 82 ? -4.815 4.260 14.575 1.00 90.12 82 LEU A O 1
ATOM 628 N N . MET A 1 83 ? -3.634 2.470 13.920 1.00 89.62 83 MET A N 1
ATOM 629 C CA . MET A 1 83 ? -4.221 1.566 14.921 1.00 89.62 83 MET A CA 1
ATOM 630 C C . MET A 1 83 ? -3.980 2.058 16.357 1.00 89.62 83 MET A C 1
ATOM 632 O O . MET A 1 83 ? -4.906 2.074 17.161 1.00 89.62 83 MET A O 1
ATOM 636 N N . LYS A 1 84 ? -2.773 2.554 16.656 1.00 89.38 84 LYS A N 1
ATOM 637 C CA . LYS A 1 84 ? -2.428 3.104 17.980 1.00 89.38 84 LYS A CA 1
ATOM 638 C C . LYS A 1 84 ? -3.203 4.368 18.353 1.00 89.38 84 LYS A C 1
ATOM 640 O O . LYS A 1 84 ? -3.415 4.619 19.535 1.00 89.38 84 LYS A O 1
ATOM 645 N N . LEU A 1 85 ? -3.584 5.193 17.374 1.00 85.25 85 LEU A N 1
ATOM 646 C CA . LEU A 1 85 ? -4.424 6.366 17.637 1.00 85.25 85 LEU A CA 1
ATOM 647 C C . LEU A 1 85 ? -5.814 5.942 18.120 1.00 85.25 85 LEU A C 1
ATOM 649 O O . LEU A 1 85 ? -6.324 6.533 19.065 1.00 85.25 85 LEU A O 1
ATOM 653 N N . TYR A 1 86 ? -6.370 4.885 17.524 1.00 81.06 86 TYR A N 1
ATOM 654 C CA . TYR A 1 86 ? -7.676 4.342 17.900 1.00 81.06 86 TYR A CA 1
ATOM 655 C C . TYR A 1 86 ? -7.658 3.599 19.244 1.00 81.06 86 TYR A C 1
ATOM 657 O O . TYR A 1 86 ? -8.626 3.687 19.988 1.00 81.06 86 TYR A O 1
ATOM 665 N N . GLU A 1 87 ? -6.557 2.933 19.612 1.00 75.69 87 GLU A N 1
ATOM 666 C CA . GLU A 1 87 ? -6.413 2.305 20.942 1.00 75.69 87 GLU A CA 1
ATOM 667 C C . GLU A 1 87 ? -6.533 3.310 22.103 1.00 75.69 87 GLU A C 1
ATOM 669 O O . GLU A 1 87 ? -6.876 2.932 23.220 1.00 75.69 87 GLU A O 1
ATOM 674 N N . LYS A 1 88 ? -6.246 4.595 21.864 1.00 62.69 88 LYS A N 1
ATOM 675 C CA . LYS A 1 88 ? -6.243 5.628 22.909 1.00 62.69 88 LYS A CA 1
ATOM 676 C C . LYS A 1 88 ? -7.622 6.253 23.159 1.00 62.69 88 LYS A C 1
ATOM 678 O O . LYS A 1 88 ? -7.781 6.965 24.148 1.00 62.69 88 LYS A O 1
ATOM 683 N N . GLU A 1 89 ? -8.603 5.989 22.295 1.00 55.78 89 GLU A N 1
ATOM 684 C CA . GLU A 1 89 ? -9.959 6.548 22.398 1.00 55.78 89 GLU A CA 1
ATOM 685 C C . GLU A 1 89 ? -10.885 5.733 23.327 1.00 55.78 89 GLU A C 1
ATOM 687 O O . GLU A 1 89 ? -11.868 6.274 23.821 1.00 55.78 89 GLU A O 1
ATOM 692 N N . ASP A 1 90 ? -10.514 4.497 23.695 1.00 53.28 90 ASP A N 1
ATOM 693 C CA . ASP A 1 90 ? -11.191 3.690 24.737 1.00 53.28 90 ASP A CA 1
ATOM 694 C C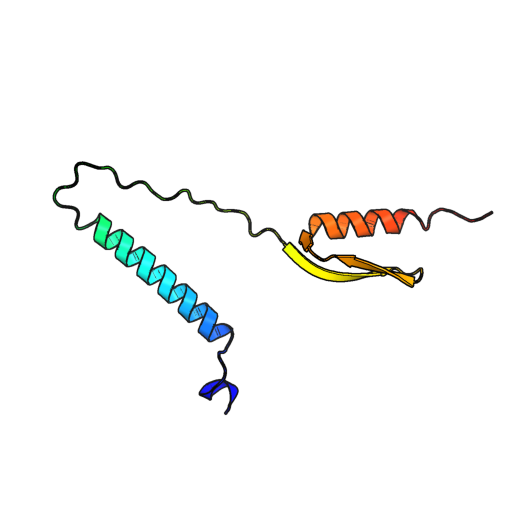 . ASP A 1 90 ? -10.937 4.200 26.179 1.00 53.28 90 ASP A C 1
ATOM 696 O O . ASP A 1 90 ? -11.407 3.620 27.155 1.00 53.28 90 ASP A O 1
ATOM 700 N N . ALA A 1 91 ? -10.195 5.304 26.341 1.00 51.44 91 ALA A N 1
ATOM 701 C CA . ALA A 1 91 ? -9.956 5.964 27.630 1.00 51.44 91 ALA A CA 1
ATOM 702 C C . ALA A 1 91 ? -10.924 7.127 27.921 1.00 51.44 91 ALA A C 1
ATOM 704 O O . ALA A 1 91 ? -10.718 7.862 28.891 1.00 51.44 91 ALA A O 1
ATOM 705 N N . VAL A 1 92 ? -11.965 7.323 27.108 1.00 49.75 92 VAL A N 1
ATOM 706 C CA . VAL A 1 92 ? -13.022 8.293 27.415 1.00 49.75 92 VAL A CA 1
ATOM 707 C C . VAL A 1 92 ? -14.186 7.546 28.050 1.00 49.75 92 VAL A C 1
ATOM 709 O O . VAL A 1 92 ? -15.118 7.108 27.381 1.00 49.75 92 VAL A O 1
ATOM 712 N N . CYS A 1 93 ? -14.103 7.392 29.373 1.00 48.47 93 CYS A N 1
ATOM 713 C CA . CYS A 1 93 ? -15.259 7.118 30.212 1.00 48.47 93 CYS A CA 1
ATOM 714 C C . CYS A 1 93 ? -16.330 8.164 29.873 1.00 48.47 93 CYS A C 1
ATOM 716 O O . CYS A 1 93 ? -16.139 9.350 30.145 1.00 48.47 93 CYS A O 1
ATOM 718 N N . LEU A 1 94 ? -17.416 7.742 29.229 1.00 46.41 94 LEU A N 1
ATOM 719 C CA . LEU A 1 94 ? -18.630 8.544 29.178 1.00 46.41 94 LEU A CA 1
ATOM 720 C C . LEU A 1 94 ? -19.211 8.528 30.599 1.00 46.41 94 LEU A C 1
ATOM 722 O O . LEU A 1 94 ? -19.484 7.449 31.124 1.00 46.41 94 LEU A O 1
ATOM 726 N N . ASP A 1 95 ? -19.259 9.717 31.205 1.00 43.06 95 ASP A N 1
ATOM 727 C CA . ASP A 1 95 ? -19.847 10.046 32.516 1.00 43.06 95 ASP A CA 1
ATOM 728 C C . ASP A 1 95 ? -21.287 9.524 32.669 1.00 43.06 95 ASP A C 1
ATOM 730 O O . ASP A 1 95 ? -22.063 9.630 31.686 1.00 43.06 95 ASP A O 1
#

pLDDT: mean 75.86, std 14.96, range [43.06, 96.12]

Organism: NCBI:txid165179